Protein AF-A0A3S4HRJ3-F1 (afdb_monomer)

Organism: Chromobacterium violaceum (NCBI:txid536)

Secondary structure (DSSP, 8-state):
--HHHHHHHHHHHHHHHHHHHHHHHS-TTT-EETTEES-SSHHHHHHHHHHHHHHHHHHHHHHHHHHSS-HHHHH---PPP-----TTSPPP--TT-S-S-----------

Foldseek 3Di:
DPVVCVLLVVLLVQLVVQLVVCCVVDPLVPPDDPNHNPDPDPVVVSVVSSVVSSVVSSVVSVVVVVVVDDPCNVVVDDPDPPPPPDPPDPDPPPPPPPDPDPPPDPPPDDD

Mean predicted aligned error: 16.47 Å

Sequence (111 aa):
MKKGILLLWPSFMIAMIATAVFFSIFDPAELKLHGDTLFSDKLSAYSVFFLVSWAFGALNTSIVLLLEKSAREINGFTPPPVAVPDEDTPFPDFQGTKKAGLRVRPFSCIR

pLDDT: mean 71.13, std 12.91, range [39.69, 86.5]

Structure (mmCIF, N/CA/C/O backbone):
data_AF-A0A3S4HRJ3-F1
#
_entry.id   AF-A0A3S4HRJ3-F1
#
loop_
_atom_site.group_PDB
_atom_site.id
_atom_site.type_symbol
_atom_site.label_atom_id
_atom_site.label_alt_id
_atom_site.label_comp_id
_atom_site.label_asym_id
_atom_site.label_entity_id
_atom_site.label_seq_id
_atom_site.pdbx_PDB_ins_code
_atom_site.Cartn_x
_atom_site.Cartn_y
_atom_site.Cartn_z
_atom_site.occupancy
_atom_site.B_iso_or_equiv
_atom_site.auth_seq_id
_atom_site.auth_comp_id
_atom_site.auth_asym_id
_atom_site.auth_atom_id
_atom_site.pdbx_PDB_model_num
ATOM 1 N N . MET A 1 1 ? 21.141 1.767 -2.977 1.00 46.41 1 MET A N 1
ATOM 2 C CA . MET A 1 1 ? 19.879 1.477 -2.261 1.00 46.41 1 MET A CA 1
ATOM 3 C C . MET A 1 1 ? 19.201 2.789 -1.859 1.00 46.41 1 MET A C 1
ATOM 5 O O . MET A 1 1 ? 19.545 3.341 -0.830 1.00 46.41 1 MET A O 1
ATOM 9 N N . LYS A 1 2 ? 18.333 3.365 -2.708 1.00 54.53 2 LYS A N 1
ATOM 10 C CA . LYS A 1 2 ? 17.586 4.616 -2.410 1.00 54.53 2 LYS A CA 1
ATOM 11 C C . LYS A 1 2 ? 16.137 4.612 -2.938 1.00 54.53 2 LYS A C 1
ATOM 13 O O . LYS A 1 2 ? 15.464 5.630 -2.891 1.00 54.53 2 LYS A O 1
ATOM 18 N N . LYS A 1 3 ? 15.644 3.476 -3.453 1.00 66.44 3 LYS A N 1
ATOM 19 C CA . LYS A 1 3 ? 14.308 3.389 -4.075 1.00 66.44 3 LYS A CA 1
ATOM 20 C C . LYS A 1 3 ? 13.174 3.260 -3.048 1.00 66.44 3 LYS A C 1
ATOM 22 O O . LYS A 1 3 ? 12.059 3.665 -3.334 1.00 66.44 3 LYS A O 1
ATOM 27 N N . GLY A 1 4 ? 13.463 2.754 -1.844 1.00 72.12 4 GLY A N 1
ATOM 28 C CA . GLY A 1 4 ? 12.445 2.511 -0.814 1.00 72.12 4 GLY A CA 1
ATOM 29 C C . GLY A 1 4 ? 11.733 3.782 -0.350 1.00 72.12 4 GLY A C 1
ATOM 30 O O . GLY A 1 4 ? 10.512 3.816 -0.331 1.00 72.12 4 GLY A O 1
ATOM 31 N N . ILE A 1 5 ? 12.470 4.859 -0.062 1.00 76.19 5 ILE A N 1
ATOM 32 C CA . ILE A 1 5 ? 11.860 6.132 0.362 1.00 76.19 5 ILE A CA 1
ATOM 33 C C . ILE A 1 5 ? 11.011 6.771 -0.750 1.00 76.19 5 ILE A C 1
ATOM 35 O O . ILE A 1 5 ? 9.960 7.335 -0.468 1.00 76.19 5 ILE A O 1
ATOM 39 N N . LEU A 1 6 ? 11.418 6.604 -2.015 1.00 75.25 6 LEU A N 1
ATOM 40 C CA . LEU A 1 6 ? 10.654 7.056 -3.183 1.00 75.25 6 LEU A CA 1
ATOM 41 C C . LEU A 1 6 ? 9.368 6.245 -3.396 1.00 75.25 6 LEU A C 1
ATOM 43 O O . LEU A 1 6 ? 8.456 6.735 -4.046 1.00 75.25 6 LEU A O 1
ATOM 47 N N . LEU A 1 7 ? 9.288 5.030 -2.848 1.00 76.62 7 LEU A N 1
ATOM 48 C CA . LEU A 1 7 ? 8.104 4.173 -2.899 1.00 76.62 7 LEU A CA 1
ATOM 49 C C . LEU A 1 7 ? 7.165 4.429 -1.712 1.00 76.62 7 LEU A C 1
ATOM 51 O O . LEU A 1 7 ? 5.951 4.559 -1.871 1.00 76.62 7 LEU A O 1
ATOM 55 N N . LEU A 1 8 ? 7.738 4.504 -0.508 1.00 78.69 8 LEU A N 1
ATOM 56 C CA . LEU A 1 8 ? 7.005 4.625 0.753 1.00 78.69 8 LEU A CA 1
ATOM 57 C C . LEU A 1 8 ? 6.349 6.000 0.915 1.00 78.69 8 LEU A C 1
ATOM 59 O O . LEU A 1 8 ? 5.275 6.094 1.501 1.00 78.69 8 LEU A O 1
ATOM 63 N N . TRP A 1 9 ? 6.961 7.052 0.367 1.00 81.38 9 TRP A N 1
ATOM 64 C CA . TRP A 1 9 ? 6.436 8.414 0.450 1.00 81.38 9 TRP A CA 1
ATOM 65 C C . TRP A 1 9 ? 5.131 8.634 -0.345 1.00 81.38 9 TRP A C 1
ATOM 67 O O . TRP A 1 9 ? 4.126 9.013 0.256 1.00 81.38 9 TRP A O 1
ATOM 77 N N . PRO A 1 10 ? 5.063 8.366 -1.664 1.00 78.19 10 PRO A N 1
ATOM 78 C CA . PRO A 1 10 ? 3.816 8.516 -2.418 1.00 78.19 10 PRO A CA 1
ATOM 79 C C . PRO A 1 10 ? 2.743 7.497 -2.010 1.00 78.19 10 PRO A C 1
ATOM 81 O O . PRO A 1 10 ? 1.559 7.834 -1.994 1.00 78.19 10 PRO A O 1
ATOM 84 N N . SER A 1 11 ? 3.127 6.277 -1.614 1.00 81.06 11 SER A N 1
ATOM 85 C CA . SER A 1 11 ? 2.159 5.292 -1.109 1.00 81.06 11 SER A CA 1
ATOM 86 C C . SER A 1 11 ? 1.500 5.727 0.201 1.00 81.06 11 SER A C 1
ATOM 88 O O . SER A 1 11 ? 0.313 5.473 0.386 1.00 81.06 11 SER A O 1
ATOM 90 N N . PHE A 1 12 ? 2.215 6.439 1.076 1.00 81.81 12 PHE A N 1
ATOM 91 C CA . PHE A 1 12 ? 1.645 7.033 2.287 1.00 81.81 12 PHE A CA 1
ATOM 92 C C . PHE A 1 12 ? 0.544 8.060 1.970 1.00 81.81 12 PHE A C 1
ATOM 94 O O . PHE A 1 12 ? -0.507 8.057 2.610 1.00 81.81 12 PHE A O 1
ATOM 101 N N . MET A 1 13 ? 0.733 8.894 0.940 1.00 85.31 13 MET A N 1
ATOM 102 C CA . MET A 1 13 ? -0.281 9.870 0.513 1.00 85.31 13 MET A CA 1
ATOM 103 C C . MET A 1 13 ? -1.544 9.190 -0.025 1.00 85.31 13 MET A C 1
ATOM 105 O O . MET A 1 13 ? -2.654 9.568 0.348 1.00 85.31 13 MET A O 1
ATOM 109 N N . ILE A 1 14 ? -1.387 8.153 -0.856 1.00 83.12 14 ILE A N 1
ATOM 110 C CA . ILE A 1 14 ? -2.527 7.368 -1.354 1.00 83.12 14 ILE A CA 1
ATOM 111 C C . ILE A 1 14 ? -3.244 6.661 -0.202 1.00 83.12 14 ILE A C 1
ATOM 113 O O . ILE A 1 14 ? -4.472 6.658 -0.166 1.00 83.12 14 ILE A O 1
ATOM 117 N N . ALA A 1 15 ? -2.500 6.118 0.764 1.00 82.62 15 ALA A N 1
ATOM 118 C CA . ALA A 1 15 ? -3.077 5.485 1.942 1.00 82.62 15 ALA A CA 1
ATOM 119 C C . ALA A 1 15 ? -3.943 6.452 2.749 1.00 82.62 15 ALA A C 1
ATOM 121 O O . ALA A 1 15 ? -5.048 6.097 3.149 1.00 82.62 15 ALA A O 1
ATOM 122 N N . MET A 1 16 ? -3.465 7.681 2.951 1.00 82.19 16 MET A N 1
ATOM 123 C CA . MET A 1 16 ? -4.200 8.722 3.662 1.00 82.19 16 MET A CA 1
ATOM 124 C C . MET A 1 16 ? -5.507 9.089 2.944 1.00 82.19 16 MET A C 1
ATOM 126 O O . MET A 1 16 ? -6.560 9.116 3.580 1.00 82.19 16 MET A O 1
ATOM 130 N N . ILE A 1 17 ? -5.474 9.274 1.619 1.00 85.75 17 ILE A N 1
ATOM 131 C CA . ILE A 1 17 ? -6.677 9.570 0.821 1.00 85.75 17 ILE A CA 1
ATOM 132 C C . ILE A 1 17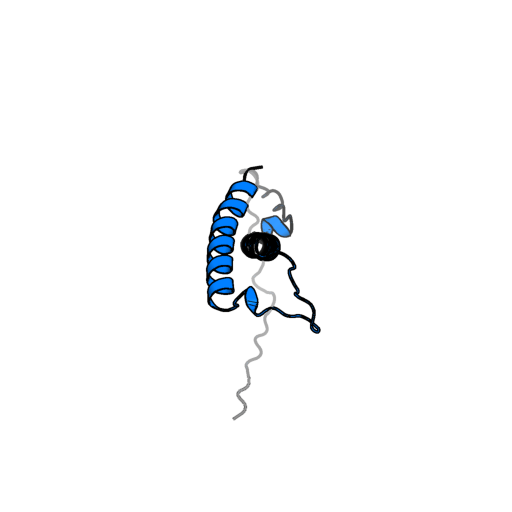 ? -7.656 8.391 0.850 1.00 85.75 17 ILE A C 1
ATOM 134 O O . ILE A 1 17 ? -8.842 8.588 1.101 1.00 85.75 17 ILE A O 1
ATOM 138 N N . ALA A 1 18 ? -7.173 7.165 0.639 1.00 83.12 18 ALA A N 1
ATOM 139 C CA . ALA A 1 18 ? -8.004 5.964 0.677 1.00 83.12 18 ALA A CA 1
ATOM 140 C C . ALA A 1 18 ? -8.672 5.784 2.047 1.00 83.12 18 ALA A C 1
ATOM 142 O O . ALA A 1 18 ? -9.856 5.469 2.117 1.00 83.12 18 ALA A O 1
ATOM 143 N N . THR A 1 19 ? -7.933 6.053 3.127 1.00 81.12 19 THR A N 1
ATOM 144 C CA . THR A 1 19 ? -8.436 6.040 4.508 1.00 81.12 19 THR A CA 1
ATOM 145 C C . THR A 1 19 ? -9.556 7.055 4.700 1.00 81.12 19 THR A C 1
ATOM 147 O O . THR A 1 19 ? -10.623 6.698 5.193 1.00 81.12 19 THR A O 1
ATOM 150 N N . ALA A 1 20 ? -9.363 8.297 4.250 1.00 80.44 20 ALA A N 1
ATOM 151 C CA . ALA A 1 20 ? -10.388 9.334 4.341 1.00 80.44 20 ALA A CA 1
ATOM 152 C C . ALA A 1 20 ? -11.652 8.987 3.532 1.00 80.44 20 ALA A C 1
ATOM 154 O O . ALA A 1 20 ? -12.767 9.132 4.032 1.00 80.44 20 ALA A O 1
ATOM 155 N N . VAL A 1 21 ? -11.488 8.487 2.303 1.00 83.31 21 VAL A N 1
ATOM 156 C CA . VAL A 1 21 ? -12.607 8.094 1.432 1.00 83.31 21 VAL A CA 1
ATOM 157 C C . VAL A 1 21 ? -13.368 6.907 2.015 1.00 83.31 21 VAL A C 1
ATOM 159 O O . VAL A 1 21 ? -14.595 6.927 2.043 1.00 83.31 21 VAL A O 1
ATOM 162 N N . PHE A 1 22 ? -12.666 5.892 2.519 1.00 80.00 22 PHE A N 1
ATOM 163 C CA . PHE A 1 22 ? -13.305 4.716 3.096 1.00 80.00 22 PHE A CA 1
ATOM 164 C C . PHE A 1 22 ? -14.155 5.083 4.308 1.00 80.00 22 PHE A C 1
ATOM 166 O O . PHE A 1 22 ? -15.319 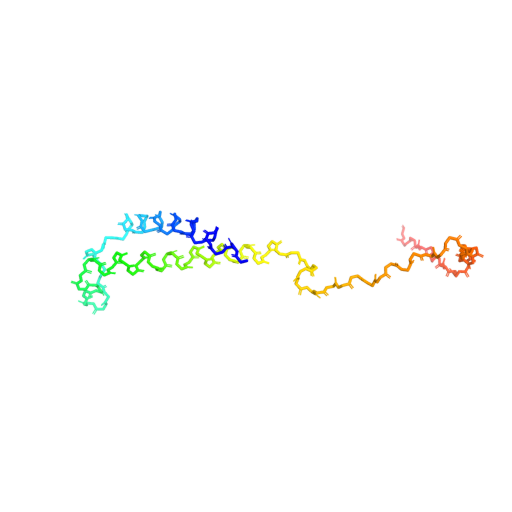4.713 4.342 1.00 80.00 22 PHE A O 1
ATOM 173 N N . PHE A 1 23 ? -13.641 5.877 5.250 1.00 74.19 23 PHE A N 1
ATOM 174 C CA . PHE A 1 23 ? -14.441 6.306 6.403 1.00 74.19 23 PHE A CA 1
ATOM 175 C C . PHE A 1 23 ? -15.544 7.311 6.058 1.00 74.19 23 PHE A C 1
ATOM 177 O O . PHE A 1 23 ? -16.498 7.448 6.816 1.00 74.19 23 PHE A O 1
ATOM 184 N N . SER A 1 24 ? -15.454 7.990 4.912 1.00 80.06 24 SER A N 1
ATOM 185 C CA . SER A 1 24 ? -16.573 8.782 4.396 1.00 80.06 24 SER A CA 1
ATOM 186 C C . SER A 1 24 ? -17.716 7.912 3.860 1.00 80.06 24 SER A C 1
ATOM 188 O O . SER A 1 24 ? -18.843 8.394 3.786 1.00 80.06 24 SER A O 1
ATOM 190 N N . ILE A 1 25 ? -17.430 6.676 3.438 1.00 75.62 25 ILE A N 1
ATOM 191 C CA . ILE A 1 25 ? -18.410 5.735 2.870 1.00 75.62 25 ILE A CA 1
ATOM 192 C C . ILE A 1 25 ? -18.906 4.749 3.935 1.00 75.62 25 ILE A C 1
ATOM 194 O O . ILE A 1 25 ? -20.084 4.405 3.969 1.00 75.62 25 ILE A O 1
ATOM 198 N N . PHE A 1 26 ? -18.005 4.292 4.798 1.00 69.50 26 PHE A N 1
ATOM 199 C CA . PHE A 1 26 ? -18.245 3.303 5.834 1.00 69.50 26 PHE A CA 1
ATOM 200 C C . PHE A 1 26 ? -18.203 3.985 7.199 1.00 69.50 26 PHE A C 1
ATOM 202 O O . PHE A 1 26 ? -17.130 4.365 7.670 1.00 69.50 26 PHE A O 1
ATOM 209 N N . ASP A 1 27 ? -19.363 4.113 7.847 1.00 67.19 27 ASP A N 1
ATOM 210 C CA . ASP A 1 27 ? -19.422 4.577 9.232 1.00 67.19 27 ASP A CA 1
ATOM 211 C C . ASP A 1 27 ? -18.837 3.485 10.151 1.00 67.19 27 ASP A C 1
ATOM 213 O O . ASP A 1 27 ? -19.406 2.390 10.242 1.00 67.19 27 ASP A O 1
ATOM 217 N N . PRO A 1 28 ? -17.710 3.736 10.846 1.00 60.94 28 PRO A N 1
ATOM 218 C CA . PRO A 1 28 ? -17.118 2.765 11.763 1.00 60.94 28 PRO A CA 1
ATOM 219 C C . PRO A 1 28 ? -18.063 2.349 12.903 1.00 60.94 28 PRO A C 1
ATOM 221 O O . PRO A 1 28 ? -17.818 1.317 13.523 1.00 60.94 28 PRO A O 1
ATOM 224 N N . ALA A 1 29 ? -19.131 3.108 13.188 1.00 58.50 29 ALA A N 1
ATOM 225 C CA . ALA A 1 29 ? -20.142 2.746 14.183 1.00 58.50 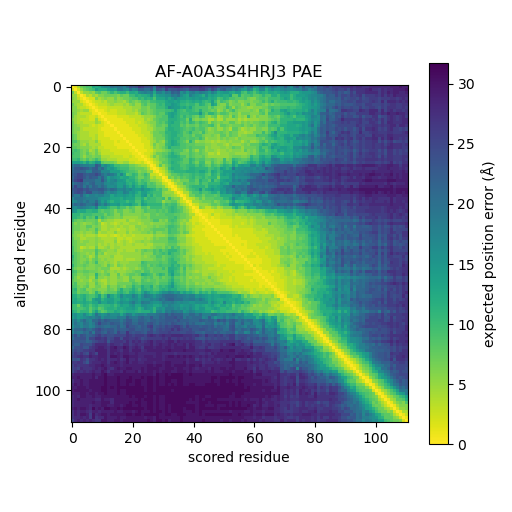29 ALA A CA 1
ATOM 226 C C . ALA A 1 29 ? -21.117 1.643 13.719 1.00 58.50 29 ALA A C 1
ATOM 228 O O . ALA A 1 29 ? -21.709 0.966 14.560 1.00 58.50 29 ALA A O 1
ATOM 229 N N . GLU A 1 30 ? -21.257 1.423 12.408 1.00 58.53 30 GLU A N 1
ATOM 230 C CA . GLU A 1 30 ? -22.210 0.466 11.821 1.00 58.53 30 GLU A CA 1
ATOM 231 C C . GLU A 1 30 ? -21.552 -0.859 11.384 1.00 58.53 30 GLU A C 1
ATOM 233 O O . GLU A 1 30 ? -22.248 -1.808 11.020 1.00 58.53 30 GLU A O 1
ATOM 238 N N . LEU A 1 31 ? -20.216 -0.989 11.457 1.00 62.12 31 LEU A N 1
ATOM 239 C CA . LEU A 1 31 ? -19.514 -2.237 11.122 1.00 62.12 31 LEU A CA 1
ATOM 240 C C . LEU A 1 31 ? -19.703 -3.306 12.215 1.00 62.12 31 LEU A C 1
ATOM 242 O O . LEU A 1 31 ? -18.846 -3.540 13.072 1.00 62.12 31 LEU A O 1
ATOM 246 N N . LYS A 1 32 ? -20.839 -3.999 12.150 1.00 61.19 32 LYS A N 1
ATOM 247 C CA . LYS A 1 32 ? -21.117 -5.226 12.902 1.00 61.19 32 LYS A CA 1
ATOM 248 C C . LYS A 1 32 ? -20.879 -6.427 11.992 1.00 61.19 32 LYS A C 1
ATOM 250 O O . LYS A 1 32 ? -21.564 -6.582 10.984 1.00 61.19 32 LYS A O 1
ATOM 255 N N . LEU A 1 33 ? -19.926 -7.290 12.338 1.00 61.78 33 LEU A N 1
ATOM 256 C CA . LEU A 1 33 ? -19.723 -8.563 11.639 1.00 61.78 33 LEU A CA 1
ATOM 257 C C . LEU A 1 33 ? -20.259 -9.684 12.527 1.00 61.78 33 LEU A C 1
ATOM 259 O O . LEU A 1 33 ? -19.811 -9.848 13.653 1.00 61.78 33 LEU A O 1
ATOM 263 N N . HIS A 1 34 ? -21.221 -10.457 12.018 1.00 61.06 34 HIS A N 1
ATOM 264 C CA . HIS A 1 34 ? -21.844 -11.581 12.738 1.00 61.06 34 HIS A CA 1
ATOM 265 C C . HIS A 1 34 ? -22.542 -11.226 14.067 1.00 61.06 34 HIS A C 1
ATOM 267 O O . HIS A 1 34 ? -22.784 -12.102 14.888 1.00 61.06 34 HIS A O 1
ATOM 273 N N . GLY A 1 35 ? -22.927 -9.962 14.261 1.00 62.84 35 GLY A N 1
ATOM 274 C CA . GLY A 1 35 ? -23.627 -9.510 15.470 1.00 62.84 35 GLY A CA 1
ATOM 275 C C . GLY A 1 35 ? -22.707 -8.980 16.572 1.00 62.84 35 GLY A C 1
ATOM 276 O O . GLY A 1 35 ? -23.202 -8.284 17.455 1.00 62.84 35 GLY A O 1
ATOM 277 N N . ASP A 1 36 ? -21.394 -9.196 16.462 1.00 60.84 36 ASP A N 1
ATOM 278 C CA . ASP A 1 36 ? -20.383 -8.574 17.316 1.00 60.84 36 ASP A CA 1
ATOM 279 C C . ASP A 1 36 ? -19.777 -7.330 16.648 1.00 60.84 36 ASP A C 1
ATOM 281 O O . ASP A 1 36 ? -19.649 -7.225 15.421 1.00 60.84 36 ASP A O 1
ATOM 285 N N . THR A 1 37 ? -19.413 -6.347 17.471 1.00 64.50 37 THR A N 1
ATOM 286 C CA . THR A 1 37 ? -18.648 -5.172 17.038 1.00 64.50 37 THR A CA 1
ATOM 287 C C . THR A 1 37 ? -17.308 -5.628 16.471 1.00 64.50 37 THR A C 1
ATOM 289 O O . THR A 1 37 ? -16.450 -6.095 17.217 1.00 64.50 37 THR A O 1
ATOM 292 N N . LEU A 1 38 ? -17.124 -5.477 15.152 1.00 66.50 38 LEU A N 1
ATOM 293 C CA . LEU A 1 38 ? -15.912 -5.906 14.441 1.00 66.50 38 LEU A CA 1
ATOM 294 C C . LEU A 1 38 ? -14.653 -5.242 15.014 1.00 66.50 38 LEU A C 1
ATOM 296 O O . LEU A 1 38 ? -13.582 -5.842 15.066 1.00 66.50 38 LEU A O 1
ATOM 300 N N . PHE A 1 39 ? -14.805 -4.002 15.470 1.00 66.00 39 PHE A N 1
ATOM 301 C CA . PHE A 1 39 ? -13.790 -3.278 16.206 1.00 66.00 39 PHE A CA 1
ATOM 302 C C . PHE A 1 39 ? -14.376 -2.868 17.551 1.00 66.00 39 PHE A C 1
ATOM 304 O O . PHE A 1 39 ? -15.319 -2.082 17.612 1.00 66.00 39 PHE A O 1
ATOM 311 N N . SER A 1 40 ? -13.804 -3.396 18.634 1.00 66.19 40 SER A N 1
ATOM 312 C CA . SER A 1 40 ? -14.184 -2.994 19.993 1.00 66.19 40 SER A CA 1
ATOM 313 C C . SER A 1 40 ? -13.787 -1.545 20.296 1.00 66.19 40 SER A C 1
ATOM 315 O O . SER A 1 40 ? -14.331 -0.947 21.220 1.00 66.19 40 SER A O 1
ATOM 317 N N . ASP A 1 41 ? -12.842 -0.990 19.531 1.00 71.94 41 ASP A N 1
ATOM 318 C CA . ASP A 1 41 ? -12.349 0.371 19.683 1.00 71.94 41 ASP A CA 1
ATOM 319 C C . ASP A 1 41 ? -12.119 1.034 18.315 1.00 71.94 41 ASP A C 1
ATOM 321 O O . ASP A 1 41 ? -11.538 0.435 17.401 1.00 71.94 41 ASP A O 1
ATOM 325 N N . LYS A 1 42 ? -12.568 2.288 18.173 1.00 74.06 42 LYS A N 1
ATOM 326 C CA . LYS A 1 42 ? -12.489 3.041 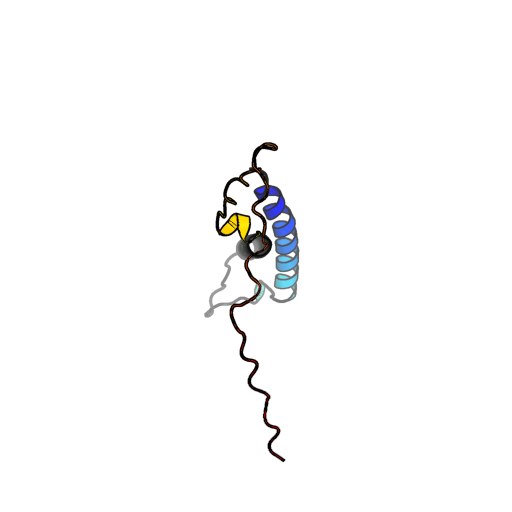16.910 1.00 74.06 42 LYS A CA 1
ATOM 327 C C . LYS A 1 42 ? -11.039 3.235 16.456 1.00 74.06 42 LYS A C 1
ATOM 329 O O . LYS A 1 42 ? -10.764 3.195 15.259 1.00 74.06 42 LYS A O 1
ATOM 334 N N . LEU A 1 43 ? -10.099 3.384 17.395 1.00 79.06 43 LEU A N 1
ATOM 335 C CA . LEU A 1 43 ? -8.676 3.571 17.106 1.00 79.06 43 LEU A CA 1
ATOM 336 C C . LEU A 1 43 ? -8.088 2.380 16.337 1.00 79.06 43 LEU A C 1
ATOM 338 O O . LEU A 1 43 ? -7.256 2.562 15.443 1.00 79.06 43 LEU A O 1
ATOM 342 N N . SER A 1 44 ? -8.536 1.164 16.666 1.00 79.81 44 SER A N 1
ATOM 343 C CA . SER A 1 44 ? -8.085 -0.062 16.006 1.00 79.81 44 SER A CA 1
ATOM 344 C C . SER A 1 44 ? -8.527 -0.093 14.542 1.00 79.81 44 SER A C 1
ATOM 346 O O . SER A 1 44 ? -7.700 -0.333 13.661 1.00 79.81 44 SER A O 1
ATOM 348 N N . ALA A 1 45 ? -9.789 0.259 14.271 1.00 77.00 45 ALA A N 1
ATOM 349 C CA . ALA A 1 45 ? -10.329 0.338 12.915 1.00 77.00 45 ALA A CA 1
ATOM 350 C C . ALA A 1 45 ? -9.541 1.327 12.041 1.00 77.00 45 ALA A C 1
ATOM 352 O O . ALA A 1 45 ? -9.115 0.984 10.936 1.00 77.00 45 ALA A O 1
ATOM 353 N N . TYR A 1 46 ? -9.288 2.535 12.563 1.00 76.31 46 TYR A N 1
ATOM 354 C CA . TYR A 1 46 ? -8.529 3.574 11.862 1.00 76.31 46 TYR A CA 1
ATOM 355 C C . TYR A 1 46 ? -7.108 3.121 11.524 1.00 76.31 46 TYR A C 1
ATOM 357 O O . TYR A 1 46 ? -6.644 3.290 10.396 1.00 76.31 46 TYR A O 1
ATOM 365 N N . SER A 1 47 ? -6.429 2.507 12.492 1.00 83.88 47 SER A N 1
ATOM 366 C CA . SER A 1 47 ? -5.029 2.112 12.344 1.00 83.88 47 SER A CA 1
ATOM 367 C C . SER A 1 47 ? -4.860 0.946 11.371 1.00 83.88 47 SER A C 1
ATOM 369 O O . SER A 1 47 ? -3.989 0.987 10.504 1.00 83.88 47 SER A O 1
ATOM 371 N N . VAL A 1 48 ? -5.709 -0.084 11.472 1.00 83.75 48 VAL A N 1
ATOM 372 C CA . VAL A 1 48 ? -5.655 -1.251 10.577 1.00 83.75 48 VAL A CA 1
ATOM 373 C C . VAL A 1 48 ? -5.935 -0.831 9.139 1.00 83.75 48 VAL A C 1
ATOM 375 O O . VAL A 1 48 ? -5.181 -1.202 8.240 1.00 83.75 48 VAL A O 1
ATOM 378 N N . PHE A 1 49 ? -6.972 -0.021 8.915 1.00 81.69 49 PHE A N 1
ATOM 379 C CA . PHE A 1 49 ? -7.314 0.424 7.568 1.00 81.69 49 PHE A CA 1
ATOM 380 C C . PHE A 1 49 ? -6.195 1.260 6.936 1.00 81.69 49 PHE A C 1
ATOM 382 O O . PHE A 1 49 ? -5.836 1.052 5.773 1.00 81.69 49 PHE A O 1
ATOM 389 N N . PHE A 1 50 ? -5.604 2.164 7.720 1.00 83.12 50 PHE A N 1
ATOM 390 C CA . PHE A 1 50 ? -4.459 2.955 7.293 1.00 83.12 50 PHE A CA 1
ATOM 391 C C . PHE A 1 50 ? -3.280 2.064 6.870 1.00 83.12 50 PHE A C 1
ATOM 3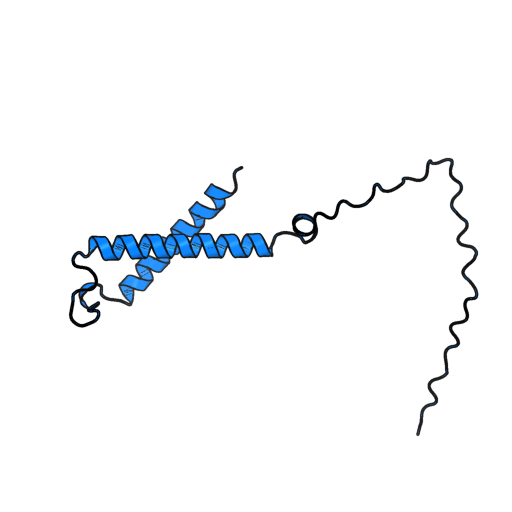93 O O . PHE A 1 50 ? -2.729 2.242 5.782 1.00 83.12 50 PHE A O 1
ATOM 400 N N . LEU A 1 51 ? -2.928 1.061 7.682 1.00 86.50 51 LEU A N 1
ATOM 401 C CA . LEU A 1 51 ? -1.826 0.142 7.385 1.00 86.50 51 LEU A CA 1
ATOM 402 C C . LEU A 1 51 ? -2.093 -0.717 6.142 1.00 86.50 51 LEU A C 1
ATOM 404 O O . LEU A 1 51 ? -1.199 -0.878 5.311 1.00 86.50 51 LEU A O 1
ATOM 408 N N . VAL A 1 52 ? -3.314 -1.237 5.981 1.00 85.25 52 VAL A N 1
ATOM 409 C CA . VAL A 1 52 ? -3.706 -2.019 4.795 1.00 85.25 52 VAL A CA 1
ATOM 410 C C . VAL A 1 52 ? -3.646 -1.155 3.537 1.00 85.25 52 VAL A C 1
ATOM 412 O O . VAL A 1 52 ? -3.072 -1.569 2.530 1.00 85.25 52 VAL A O 1
ATOM 415 N N . SER A 1 53 ? -4.172 0.068 3.604 1.00 85.00 53 SER A N 1
ATOM 416 C CA . SER A 1 53 ? -4.132 1.015 2.486 1.00 85.00 53 SER A CA 1
ATOM 417 C C . SER A 1 53 ? -2.700 1.408 2.122 1.00 85.00 53 SER A C 1
ATOM 419 O O . SER A 1 53 ? -2.365 1.528 0.944 1.00 85.00 53 SER A O 1
ATOM 421 N N . TRP A 1 54 ? -1.828 1.552 3.121 1.00 86.00 54 TRP A N 1
ATOM 422 C CA . TRP A 1 54 ? -0.409 1.829 2.919 1.00 86.00 54 TRP A CA 1
ATOM 423 C C . TRP A 1 54 ? 0.326 0.669 2.254 1.00 86.00 54 TRP A C 1
ATOM 425 O O . TRP A 1 54 ? 1.037 0.885 1.268 1.00 86.00 54 TRP A O 1
ATOM 435 N N . ALA A 1 55 ? 0.089 -0.562 2.708 1.00 85.81 55 ALA A N 1
ATOM 436 C CA . ALA A 1 55 ? 0.625 -1.755 2.065 1.00 85.81 55 ALA A CA 1
ATOM 437 C C . ALA A 1 55 ? 0.132 -1.882 0.614 1.00 85.81 55 ALA A C 1
ATOM 439 O O . ALA A 1 55 ? 0.933 -2.130 -0.285 1.00 85.81 55 ALA A O 1
ATOM 440 N N . PHE A 1 56 ? -1.156 -1.641 0.357 1.00 83.88 56 PHE A N 1
ATOM 441 C CA . PHE A 1 56 ? -1.723 -1.676 -0.992 1.00 83.88 56 PHE A CA 1
ATOM 442 C C . PHE A 1 56 ? -1.106 -0.611 -1.912 1.00 83.88 56 PHE A C 1
ATOM 444 O O . PHE A 1 56 ? -0.726 -0.914 -3.042 1.00 83.88 56 PHE A O 1
ATOM 451 N N . GLY A 1 57 ? -0.926 0.622 -1.422 1.00 84.75 57 GLY A N 1
ATOM 452 C CA . GLY A 1 57 ? -0.256 1.693 -2.164 1.00 84.75 57 GLY A CA 1
ATOM 453 C C . GLY A 1 57 ? 1.206 1.367 -2.491 1.00 84.75 57 GLY A C 1
ATOM 454 O O . GLY A 1 57 ? 1.672 1.623 -3.607 1.00 84.75 57 GLY A O 1
ATOM 455 N N . ALA A 1 58 ? 1.930 0.766 -1.543 1.00 83.69 58 ALA A N 1
ATOM 456 C CA . ALA A 1 58 ? 3.304 0.321 -1.750 1.00 83.69 58 ALA A CA 1
ATOM 457 C C . ALA A 1 58 ? 3.376 -0.823 -2.775 1.00 83.69 58 ALA A C 1
ATOM 459 O O . ALA A 1 58 ? 4.216 -0.782 -3.677 1.00 83.69 58 ALA A O 1
ATOM 460 N N . LEU A 1 59 ? 2.457 -1.791 -2.693 1.00 85.06 59 LEU A N 1
ATOM 461 C CA . LEU A 1 59 ? 2.337 -2.890 -3.651 1.00 85.06 59 LEU A CA 1
ATOM 462 C C . LEU A 1 59 ? 2.026 -2.376 -5.056 1.00 85.06 59 LEU A C 1
ATOM 464 O O . LEU A 1 59 ? 2.752 -2.714 -5.987 1.00 85.06 59 LEU A O 1
ATOM 468 N N . ASN A 1 60 ? 1.027 -1.505 -5.213 1.00 85.00 60 ASN A N 1
ATOM 469 C CA . ASN A 1 60 ? 0.666 -0.932 -6.509 1.00 85.00 60 ASN A CA 1
ATOM 470 C C . ASN A 1 60 ? 1.855 -0.209 -7.155 1.00 85.00 60 ASN A C 1
ATOM 472 O O . ASN A 1 60 ? 2.220 -0.489 -8.295 1.00 85.00 60 ASN A O 1
ATOM 476 N N . THR A 1 61 ? 2.530 0.658 -6.397 1.00 83.00 61 THR A N 1
ATOM 477 C CA . THR A 1 61 ? 3.701 1.383 -6.910 1.00 83.00 61 THR A CA 1
ATOM 478 C C . THR A 1 61 ? 4.842 0.418 -7.253 1.00 83.00 61 THR A C 1
ATOM 480 O O . THR A 1 61 ? 5.528 0.602 -8.255 1.00 83.00 61 THR A O 1
ATOM 483 N N . SER A 1 62 ? 5.032 -0.653 -6.472 1.00 84.19 62 SER A N 1
ATOM 484 C CA . SER A 1 62 ? 6.048 -1.667 -6.773 1.00 84.19 62 SER A CA 1
ATOM 485 C C . SER A 1 62 ? 5.748 -2.424 -8.068 1.00 84.19 62 SER A C 1
ATOM 487 O O . SER A 1 62 ? 6.659 -2.633 -8.862 1.00 84.19 62 SER A O 1
ATOM 489 N N . ILE A 1 63 ? 4.481 -2.768 -8.322 1.00 84.19 63 ILE A N 1
ATOM 490 C CA . ILE A 1 63 ? 4.047 -3.453 -9.544 1.00 84.19 63 ILE A CA 1
ATOM 491 C C . ILE A 1 63 ? 4.291 -2.559 -10.757 1.00 84.19 63 ILE A C 1
ATOM 493 O O . ILE A 1 63 ? 4.875 -3.016 -11.735 1.00 84.19 63 ILE A O 1
ATOM 497 N N . VAL A 1 64 ? 3.922 -1.279 -10.681 1.00 85.69 64 VAL A N 1
ATOM 498 C CA . VAL A 1 64 ? 4.176 -0.316 -11.764 1.00 85.69 64 VAL A CA 1
ATOM 499 C C . VAL A 1 64 ? 5.671 -0.229 -12.080 1.00 85.69 64 VAL A C 1
ATOM 501 O O . VAL A 1 64 ? 6.061 -0.367 -13.235 1.00 85.69 64 VAL A O 1
ATOM 504 N N . LEU A 1 65 ? 6.528 -0.113 -11.061 1.00 83.44 65 LEU A N 1
ATOM 505 C CA . LEU A 1 65 ? 7.982 -0.084 -11.258 1.00 83.44 65 LEU A CA 1
ATOM 506 C C . LEU A 1 65 ? 8.551 -1.403 -11.802 1.00 83.44 65 LEU A C 1
ATOM 508 O O . LEU A 1 65 ? 9.577 -1.391 -12.481 1.00 83.44 65 LEU A O 1
ATOM 512 N N . LEU A 1 66 ? 7.927 -2.543 -11.490 1.00 83.50 66 LEU A N 1
ATOM 513 C CA . LEU A 1 66 ? 8.298 -3.834 -12.071 1.00 83.50 66 LEU A CA 1
ATOM 514 C C . LEU A 1 66 ? 7.920 -3.911 -13.553 1.00 83.50 66 LEU A C 1
ATOM 516 O O . LEU A 1 66 ? 8.691 -4.468 -14.330 1.00 83.50 66 LEU A O 1
ATOM 520 N N . LEU A 1 67 ? 6.782 -3.334 -13.943 1.00 85.25 67 LEU A N 1
ATOM 521 C CA . LEU A 1 67 ? 6.333 -3.273 -15.337 1.00 85.25 67 LEU A CA 1
ATOM 522 C C . LEU A 1 67 ? 7.163 -2.297 -16.182 1.00 85.25 67 LEU A C 1
ATOM 524 O O . LEU A 1 67 ? 7.427 -2.580 -17.346 1.00 85.25 67 LEU A O 1
ATOM 528 N N . GLU A 1 68 ? 7.612 -1.178 -15.608 1.00 84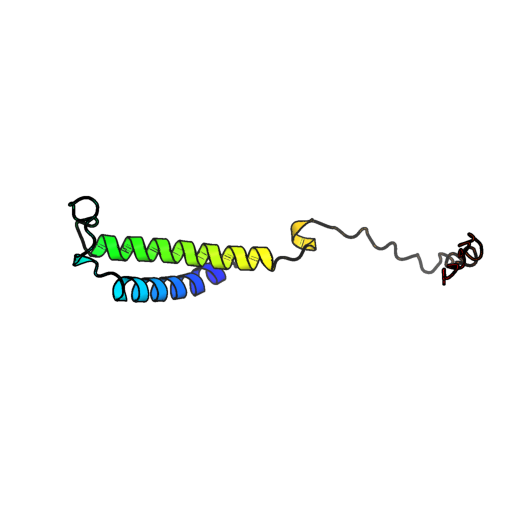.44 68 GLU A N 1
ATOM 529 C CA . GLU A 1 68 ? 8.505 -0.227 -16.291 1.00 84.44 68 GLU A CA 1
ATOM 530 C C . GLU A 1 68 ? 9.940 -0.753 -16.464 1.00 84.44 68 GLU A C 1
ATOM 532 O O . GLU A 1 68 ? 10.728 -0.201 -17.237 1.00 84.44 68 GLU A O 1
ATOM 537 N N . LYS A 1 69 ? 10.313 -1.822 -15.755 1.00 82.38 69 LYS A N 1
ATOM 538 C CA . LYS A 1 69 ? 11.663 -2.380 -15.812 1.00 82.38 69 LYS A CA 1
ATOM 539 C C . LYS A 1 69 ? 11.925 -2.985 -17.198 1.00 82.38 69 LYS A C 1
ATOM 541 O O . LYS A 1 69 ? 11.189 -3.849 -17.666 1.00 82.38 69 LYS A O 1
ATOM 546 N N . SER A 1 70 ? 12.996 -2.550 -17.867 1.00 78.69 70 SER A N 1
ATOM 547 C CA . SER A 1 70 ? 13.266 -2.974 -19.248 1.00 78.69 70 SER A CA 1
ATOM 548 C C . SER A 1 70 ? 13.568 -4.476 -19.340 1.00 78.69 70 SER A C 1
ATOM 550 O O . SER A 1 70 ? 14.184 -5.062 -18.444 1.00 78.69 70 SER A O 1
ATOM 5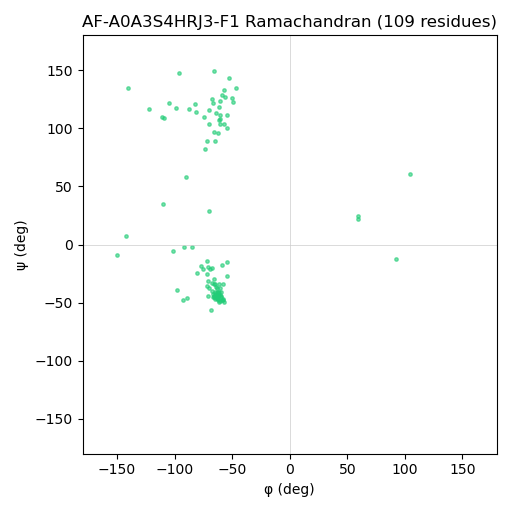52 N N . ALA A 1 71 ? 13.224 -5.094 -20.474 1.00 76.38 71 ALA A N 1
ATOM 553 C CA . ALA A 1 71 ? 13.510 -6.506 -20.739 1.00 76.38 71 ALA A CA 1
ATOM 554 C C . ALA A 1 71 ? 15.003 -6.855 -20.584 1.00 76.38 71 ALA A C 1
ATOM 556 O O . ALA A 1 71 ? 15.334 -7.979 -20.222 1.00 76.38 71 ALA A O 1
ATOM 557 N N . ARG A 1 72 ? 15.918 -5.896 -20.789 1.00 77.88 72 ARG A N 1
ATOM 558 C CA . ARG A 1 72 ? 17.362 -6.095 -20.578 1.00 77.88 72 ARG A CA 1
ATOM 559 C C . ARG A 1 72 ? 17.709 -6.296 -19.101 1.00 77.88 72 ARG A C 1
ATOM 561 O O . ARG A 1 72 ? 18.540 -7.140 -18.786 1.00 77.88 72 ARG A O 1
ATOM 568 N N . GLU A 1 73 ? 17.062 -5.552 -18.204 1.00 80.06 73 GLU A N 1
ATOM 569 C CA . GLU A 1 73 ? 17.261 -5.665 -16.753 1.00 80.06 73 GLU A CA 1
ATOM 570 C C . GLU A 1 73 ? 16.568 -6.886 -16.134 1.00 80.06 73 GLU A C 1
ATOM 572 O O . GLU A 1 73 ? 16.869 -7.241 -14.992 1.00 80.06 73 GLU A O 1
ATOM 577 N N . ILE A 1 74 ? 15.598 -7.484 -16.829 1.00 80.25 74 ILE A N 1
ATOM 578 C CA . ILE A 1 74 ? 14.919 -8.711 -16.389 1.00 80.25 74 ILE A CA 1
ATOM 579 C C . ILE A 1 74 ? 15.612 -9.947 -16.966 1.00 80.25 74 ILE A C 1
ATOM 581 O O . ILE A 1 74 ? 15.925 -10.870 -16.223 1.00 80.25 74 ILE A O 1
ATOM 585 N N . ASN A 1 75 ? 15.909 -9.947 -18.266 1.00 84.19 75 ASN A N 1
ATOM 586 C CA . ASN A 1 75 ? 16.444 -11.115 -18.969 1.00 84.19 75 ASN A CA 1
ATOM 587 C C . ASN A 1 75 ? 17.968 -11.251 -18.858 1.00 84.19 75 ASN A C 1
ATOM 589 O O . ASN A 1 75 ? 18.531 -12.194 -19.404 1.00 84.19 75 ASN A O 1
ATOM 593 N N . GLY A 1 76 ? 18.649 -10.303 -18.201 1.00 76.25 76 GLY A N 1
ATOM 594 C CA . GLY A 1 76 ? 20.096 -10.361 -17.991 1.00 76.25 76 GLY A CA 1
ATOM 595 C C . GLY A 1 76 ? 20.900 -10.418 -19.290 1.00 76.25 76 GLY A C 1
ATOM 596 O O . GLY A 1 76 ? 22.014 -10.930 -19.285 1.00 76.25 76 GLY A O 1
ATOM 597 N N . PHE A 1 77 ? 20.338 -9.928 -20.403 1.00 78.56 77 PHE A N 1
ATOM 598 C CA . PHE A 1 77 ? 21.001 -9.971 -21.700 1.00 78.56 77 PHE A CA 1
ATOM 599 C C . PHE A 1 77 ? 22.241 -9.077 -21.663 1.00 78.56 77 PHE A C 1
ATOM 601 O O . PHE A 1 77 ? 22.162 -7.856 -21.841 1.00 78.56 77 PHE A O 1
ATOM 608 N N . THR A 1 78 ? 23.391 -9.694 -21.423 1.00 76.38 78 THR A N 1
ATOM 609 C CA . THR A 1 78 ? 24.696 -9.131 -21.728 1.00 76.38 78 THR A CA 1
ATOM 610 C C . THR A 1 78 ? 24.868 -9.221 -23.238 1.00 76.38 78 THR A C 1
ATOM 612 O O . THR A 1 78 ? 24.975 -10.329 -23.769 1.00 76.38 78 THR A O 1
ATOM 615 N N . PRO A 1 79 ? 24.845 -8.089 -23.970 1.00 73.94 79 PRO A N 1
ATOM 616 C CA . PRO A 1 79 ? 25.182 -8.139 -25.379 1.00 73.94 79 PRO A CA 1
ATOM 617 C C . PRO A 1 79 ? 26.592 -8.730 -25.492 1.00 73.94 79 PRO A C 1
ATOM 619 O O . PRO A 1 79 ? 27.470 -8.329 -24.718 1.00 73.94 79 PRO A O 1
ATOM 622 N N . PRO A 1 80 ? 26.810 -9.699 -26.397 1.00 78.94 80 PRO A N 1
ATOM 623 C CA . PRO A 1 80 ? 28.153 -10.184 -26.657 1.00 78.94 80 PRO A CA 1
ATOM 624 C C . PRO A 1 80 ? 29.046 -8.980 -26.985 1.00 78.94 80 PRO A C 1
ATOM 626 O O . PRO A 1 80 ? 28.552 -8.022 -27.595 1.00 78.94 80 PRO A O 1
ATOM 629 N N . PRO A 1 81 ? 30.323 -8.989 -26.555 1.00 78.81 81 PRO A N 1
ATOM 630 C CA . PRO A 1 81 ? 31.255 -7.932 -26.905 1.00 78.81 81 PRO A CA 1
ATOM 631 C C . PRO A 1 81 ? 31.169 -7.717 -28.411 1.00 78.81 81 PRO A C 1
ATOM 633 O O . PRO A 1 81 ? 31.310 -8.671 -29.178 1.00 78.81 81 PRO A O 1
ATOM 636 N N . VAL A 1 82 ? 30.855 -6.492 -28.832 1.00 75.00 82 VAL A N 1
ATOM 637 C CA . VAL A 1 82 ? 30.944 -6.136 -30.245 1.00 75.00 82 VAL A CA 1
ATOM 638 C C . VAL A 1 82 ? 32.409 -6.346 -30.592 1.00 75.00 82 VAL A C 1
ATOM 640 O O . VAL A 1 82 ? 33.257 -5.610 -30.091 1.00 75.00 82 VAL A O 1
ATOM 643 N N . ALA A 1 83 ? 32.710 -7.399 -31.356 1.00 71.19 83 ALA A N 1
ATOM 644 C CA . ALA A 1 83 ? 34.016 -7.557 -31.964 1.00 71.19 83 ALA A CA 1
ATOM 645 C C . ALA A 1 83 ? 34.155 -6.362 -32.902 1.00 71.19 83 ALA A C 1
ATOM 647 O O . ALA A 1 83 ? 33.571 -6.348 -33.984 1.00 71.19 83 ALA A O 1
ATOM 648 N N . VAL A 1 84 ? 34.802 -5.305 -32.414 1.00 69.44 84 VAL A N 1
ATOM 649 C CA . VAL A 1 84 ? 35.248 -4.208 -33.259 1.00 69.44 84 VAL A CA 1
ATOM 650 C C . VAL A 1 84 ? 36.265 -4.879 -34.169 1.00 69.44 84 VAL A C 1
ATOM 652 O O . VAL A 1 84 ? 37.240 -5.411 -33.638 1.00 69.44 84 VAL A O 1
ATOM 655 N N . PRO A 1 85 ? 36.004 -4.993 -35.480 1.00 66.75 85 PRO A N 1
ATOM 656 C CA . PRO A 1 85 ? 37.015 -5.507 -36.379 1.00 66.75 85 PRO A CA 1
ATOM 657 C C . PRO A 1 85 ? 38.232 -4.608 -36.187 1.00 66.75 85 PRO A C 1
ATOM 659 O O . PRO A 1 85 ? 38.089 -3.381 -36.213 1.00 66.75 85 PRO A O 1
ATOM 662 N N . ASP A 1 86 ? 39.389 -5.199 -35.909 1.00 70.25 86 ASP A N 1
ATOM 663 C CA . ASP A 1 86 ? 40.661 -4.483 -35.926 1.00 70.25 86 ASP A CA 1
ATOM 664 C C . ASP A 1 86 ? 40.676 -3.673 -37.233 1.00 70.25 86 ASP A C 1
ATOM 666 O O . ASP A 1 86 ? 40.272 -4.221 -38.262 1.00 70.25 86 ASP A O 1
ATOM 670 N N . GLU A 1 87 ? 41.068 -2.393 -37.239 1.00 68.12 87 GLU A N 1
ATOM 671 C CA . GLU A 1 87 ? 41.030 -1.576 -38.475 1.00 68.12 87 GLU A CA 1
ATOM 672 C C . GLU A 1 87 ? 41.810 -2.223 -39.647 1.00 68.12 87 GLU A C 1
ATOM 674 O O . GLU A 1 87 ? 41.585 -1.881 -40.806 1.00 68.12 87 GLU A O 1
ATOM 679 N N . ASP A 1 88 ? 42.649 -3.222 -39.350 1.00 62.56 88 ASP A N 1
ATOM 680 C CA . ASP A 1 88 ? 43.427 -4.025 -40.293 1.00 62.56 88 ASP A CA 1
ATOM 681 C C . ASP A 1 88 ? 42.732 -5.318 -40.776 1.00 62.56 88 ASP A C 1
ATOM 683 O O . ASP A 1 88 ? 43.292 -6.041 -41.603 1.00 62.56 88 ASP A O 1
ATOM 687 N N . THR A 1 89 ? 41.527 -5.645 -40.293 1.00 62.53 89 THR A N 1
ATOM 688 C CA . THR A 1 89 ? 40.726 -6.760 -40.825 1.00 62.53 89 THR A CA 1
ATOM 689 C C . THR A 1 89 ? 39.990 -6.306 -42.087 1.00 62.53 89 THR A C 1
ATOM 691 O O . THR A 1 89 ? 39.108 -5.448 -42.011 1.00 62.53 89 THR A O 1
ATOM 694 N N . PRO A 1 90 ? 40.305 -6.859 -43.277 1.00 68.44 90 PRO A N 1
ATOM 695 C CA . PRO A 1 90 ? 39.584 -6.502 -44.490 1.00 68.44 90 PRO A CA 1
ATOM 696 C C . PRO A 1 90 ? 38.097 -6.811 -44.312 1.00 68.44 90 PRO A C 1
ATOM 698 O O . PRO A 1 90 ? 37.739 -7.926 -43.921 1.00 68.44 90 PRO A O 1
ATOM 701 N N . PHE A 1 91 ? 37.232 -5.834 -44.602 1.00 65.12 91 PHE A N 1
ATOM 702 C CA . PHE A 1 91 ? 35.787 -6.050 -44.615 1.00 65.12 91 PHE A CA 1
ATOM 703 C C . PHE A 1 91 ? 35.477 -7.288 -45.468 1.00 65.12 91 PHE A C 1
ATOM 705 O O . PHE A 1 91 ? 35.918 -7.342 -46.621 1.00 65.12 91 PHE A O 1
ATOM 712 N N . PRO A 1 92 ? 34.741 -8.286 -44.945 1.00 64.44 92 PRO A N 1
ATOM 713 C CA . PRO A 1 92 ? 34.321 -9.404 -45.767 1.00 64.44 92 PRO A CA 1
ATOM 714 C C . PRO A 1 92 ? 33.442 -8.851 -46.887 1.00 64.44 92 PRO A C 1
ATOM 716 O O . PRO A 1 92 ? 32.402 -8.236 -46.641 1.00 64.44 92 PRO A O 1
ATOM 719 N N . ASP A 1 93 ? 33.897 -9.037 -48.123 1.00 55.88 93 ASP A N 1
ATOM 720 C CA . ASP A 1 93 ? 33.159 -8.649 -49.311 1.00 55.88 93 ASP A CA 1
ATOM 721 C C . ASP A 1 93 ? 31.836 -9.430 -49.327 1.00 55.88 93 ASP A C 1
ATOM 723 O O . ASP A 1 93 ? 31.802 -10.637 -49.572 1.00 55.88 93 ASP A O 1
ATOM 727 N N . PHE A 1 94 ? 30.719 -8.754 -49.043 1.00 58.97 94 PHE A N 1
ATOM 728 C CA . PHE A 1 94 ? 29.360 -9.309 -49.132 1.00 58.97 94 PHE A CA 1
ATOM 729 C C . PHE A 1 94 ? 28.928 -9.542 -50.596 1.00 58.97 94 PHE A C 1
ATOM 731 O O . PHE A 1 94 ? 27.747 -9.507 -50.946 1.00 58.97 94 PHE A O 1
ATOM 738 N N . GLN A 1 95 ? 29.875 -9.809 -51.487 1.00 50.38 95 GLN A N 1
ATOM 739 C CA . GLN A 1 95 ? 29.669 -10.058 -52.903 1.00 50.38 95 GLN A CA 1
ATOM 740 C C . GLN A 1 95 ? 29.444 -11.557 -53.138 1.00 50.38 95 GLN A C 1
ATOM 742 O O . GLN A 1 95 ? 30.171 -12.224 -53.864 1.00 50.38 95 GLN A O 1
ATOM 747 N N . GLY A 1 96 ? 28.422 -12.115 -52.482 1.00 48.09 96 GLY A N 1
ATOM 748 C CA . GLY A 1 96 ? 28.167 -13.559 -52.533 1.00 48.09 96 GLY A CA 1
ATOM 749 C C . GLY A 1 96 ? 26.717 -14.014 -52.392 1.00 48.09 96 GLY A C 1
ATOM 750 O O . GLY A 1 96 ? 26.433 -15.179 -52.647 1.00 48.09 96 GLY A O 1
ATOM 751 N N . THR A 1 97 ? 25.762 -13.141 -52.052 1.00 45.50 97 THR A N 1
ATOM 752 C CA . THR A 1 97 ? 24.346 -13.537 -51.901 1.00 45.50 97 THR A CA 1
ATOM 753 C C . THR A 1 97 ? 23.440 -12.969 -52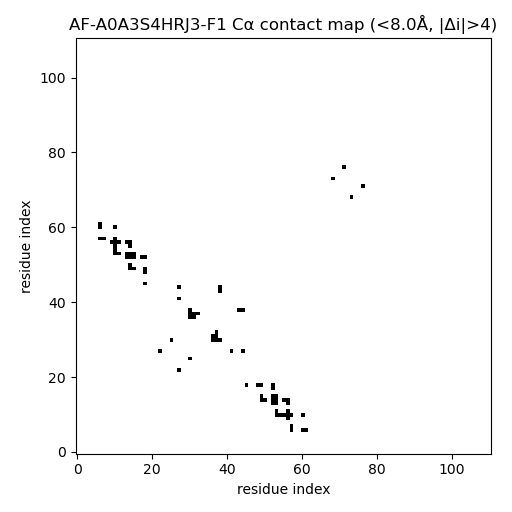.995 1.00 45.50 97 THR A C 1
ATOM 755 O O . THR A 1 97 ? 22.255 -12.726 -52.788 1.00 45.50 97 THR A O 1
ATOM 758 N N . LYS A 1 98 ? 23.946 -12.845 -54.229 1.00 49.38 98 LYS A N 1
ATOM 759 C CA . LYS A 1 98 ? 23.079 -13.010 -55.405 1.00 49.38 98 LYS A CA 1
ATOM 760 C C . LYS A 1 98 ? 23.064 -14.497 -55.759 1.00 49.38 98 LYS A C 1
ATOM 762 O O . LYS A 1 98 ? 24.084 -15.015 -56.183 1.00 49.38 98 LYS A O 1
ATOM 767 N N . LYS A 1 99 ? 21.882 -15.123 -55.672 1.00 51.62 99 LYS A N 1
ATOM 768 C CA . LYS A 1 99 ? 21.518 -16.490 -56.124 1.00 51.62 99 LYS A CA 1
ATOM 769 C C . LYS A 1 99 ? 21.382 -17.564 -55.035 1.00 51.62 99 LYS A C 1
ATOM 771 O O . LYS A 1 99 ? 21.947 -18.642 -55.140 1.00 51.62 99 LYS A O 1
ATOM 776 N N . ALA A 1 100 ? 20.465 -17.353 -54.096 1.00 50.28 100 ALA A N 1
ATOM 777 C CA . ALA A 1 100 ? 19.583 -18.445 -53.685 1.00 50.28 100 ALA A CA 1
ATOM 778 C C . ALA A 1 100 ? 18.182 -18.092 -54.187 1.00 50.28 100 ALA A C 1
ATOM 780 O O . ALA A 1 100 ? 17.596 -17.089 -53.785 1.00 50.28 100 ALA A O 1
ATOM 781 N N . GLY A 1 101 ? 17.713 -18.842 -55.183 1.00 50.31 101 GLY A N 1
ATOM 782 C CA . GLY A 1 101 ? 16.482 -18.567 -55.907 1.00 50.31 101 GLY A CA 1
ATOM 783 C C . GLY A 1 101 ? 15.263 -18.568 -54.993 1.00 50.31 101 GLY A C 1
ATOM 784 O O . GLY A 1 101 ? 14.716 -19.623 -54.684 1.00 50.31 101 GLY A O 1
ATOM 785 N N . LEU A 1 102 ? 14.766 -17.376 -54.671 1.00 46.69 102 LEU A N 1
ATOM 786 C CA . LEU A 1 102 ? 13.359 -17.200 -54.362 1.00 46.69 102 LEU A CA 1
ATOM 787 C C . LEU A 1 102 ? 12.608 -17.335 -55.692 1.00 46.69 102 LEU A C 1
ATOM 789 O O . LEU A 1 102 ? 12.436 -16.375 -56.442 1.00 46.69 102 LEU A O 1
ATOM 793 N N . ARG A 1 103 ? 12.227 -18.570 -56.034 1.00 44.34 103 ARG A N 1
ATOM 794 C CA . ARG A 1 103 ? 11.249 -18.835 -57.088 1.00 44.34 103 ARG A CA 1
ATOM 795 C C . ARG A 1 103 ? 9.926 -18.255 -56.601 1.00 44.34 103 ARG A C 1
ATOM 797 O O . ARG A 1 103 ? 9.153 -18.936 -55.934 1.00 44.34 103 ARG A O 1
ATOM 804 N N . VAL A 1 104 ? 9.699 -16.985 -56.917 1.00 54.25 104 VAL A N 1
ATOM 805 C CA . VAL A 1 104 ? 8.398 -16.335 -56.811 1.00 54.25 104 VAL A CA 1
ATOM 806 C C . VAL A 1 104 ? 7.457 -17.169 -57.675 1.00 54.25 104 VAL A C 1
ATOM 808 O O . VAL A 1 104 ? 7.554 -17.158 -58.901 1.00 54.25 104 VAL A O 1
ATOM 811 N N . ARG A 1 105 ? 6.611 -17.994 -57.051 1.00 53.06 105 ARG A N 1
ATOM 812 C CA . ARG A 1 105 ? 5.483 -18.573 -57.775 1.00 53.06 105 ARG A CA 1
ATOM 813 C C . ARG A 1 105 ? 4.569 -17.396 -58.106 1.00 53.06 105 ARG A C 1
ATOM 815 O O . ARG A 1 105 ? 4.167 -16.708 -57.166 1.00 53.06 105 ARG A O 1
ATOM 822 N N . PRO A 1 106 ? 4.260 -17.119 -59.382 1.00 45.19 106 PRO A N 1
ATOM 823 C CA . PRO A 1 106 ? 3.228 -16.147 -59.672 1.00 45.19 106 PRO A CA 1
ATOM 824 C C . PRO A 1 106 ? 1.939 -16.676 -59.044 1.00 45.19 106 PRO A C 1
ATOM 826 O O . PRO A 1 106 ? 1.539 -17.818 -59.285 1.00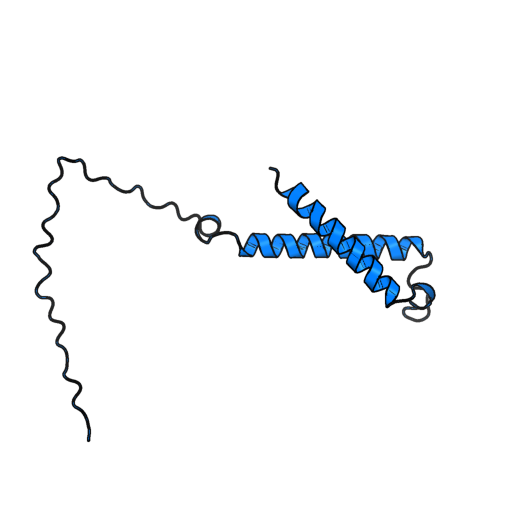 45.19 106 PRO A O 1
ATOM 829 N N . PHE A 1 107 ? 1.342 -15.861 -58.178 1.00 49.41 107 PHE A N 1
ATOM 830 C CA . PHE A 1 107 ? -0.044 -16.013 -57.770 1.00 49.41 107 PHE A CA 1
ATOM 831 C C . PHE A 1 107 ? -0.869 -16.034 -59.060 1.00 49.41 107 PHE A C 1
ATOM 833 O O . PHE A 1 107 ? -1.082 -15.003 -59.693 1.00 49.41 107 PHE A O 1
ATOM 840 N N . SER A 1 108 ? -1.255 -17.231 -59.498 1.00 46.44 108 SER A N 1
ATOM 841 C CA . SER A 1 108 ? -2.231 -17.390 -60.563 1.00 46.44 108 SER A CA 1
ATOM 842 C C . SER A 1 108 ? -3.559 -16.947 -59.971 1.00 46.44 108 SER A C 1
ATOM 844 O O . SER A 1 108 ? -4.141 -17.639 -59.137 1.00 46.44 108 SER A O 1
ATOM 846 N N . CYS A 1 109 ? -3.971 -15.743 -60.353 1.00 39.69 109 CYS A N 1
ATOM 847 C CA . CYS A 1 109 ? -5.300 -15.212 -60.118 1.00 39.69 109 CYS A CA 1
ATOM 848 C C . CYS A 1 109 ? -6.306 -16.225 -60.681 1.00 39.69 109 CYS A C 1
ATOM 850 O O . CYS A 1 109 ? -6.332 -16.482 -61.884 1.00 39.69 109 CYS A O 1
ATOM 852 N N . ILE A 1 110 ? -7.065 -16.872 -59.799 1.00 54.03 110 ILE A N 1
ATOM 853 C CA . ILE A 1 110 ? -8.281 -17.572 -60.189 1.00 54.03 110 ILE A CA 1
ATOM 854 C C . ILE A 1 110 ? -9.365 -16.502 -60.259 1.00 54.03 110 ILE A C 1
ATOM 856 O O . ILE A 1 110 ? -9.687 -15.898 -59.236 1.00 54.03 110 ILE A O 1
ATOM 860 N N . ARG A 1 111 ? -9.931 -16.393 -61.464 1.00 46.50 111 ARG A N 1
ATOM 861 C CA . ARG A 1 111 ? -11.095 -15.612 -61.895 1.00 46.50 111 ARG A CA 1
ATOM 862 C C . ARG A 1 111 ? -10.802 -14.233 -62.472 1.00 46.50 111 ARG A C 1
ATOM 864 O O . ARG A 1 111 ? -10.200 -13.395 -61.775 1.00 46.50 111 ARG A O 1
#

Radius of gyration: 31.35 Å; Cα contacts (8 Å, |Δi|>4): 44; chains: 1; bounding box: 67×29×82 Å

Solvent-accessible surface area (backbone atoms only — not comparable to full-atom values): 7076 Å² total; per-residue (Å²): 143,72,63,63,65,70,41,52,54,61,11,44,54,50,7,52,53,52,41,54,53,46,53,72,74,46,56,80,89,71,51,58,54,96,84,43,64,70,52,92,44,71,68,58,51,56,52,52,50,35,52,53,35,27,52,50,31,36,50,52,55,50,51,53,56,57,69,69,51,51,67,54,80,73,69,65,65,70,75,73,80,78,78,70,71,55,95,84,55,77,77,80,77,82,87,72,81,82,83,76,82,78,76,76,73,77,80,77,77,83,128